Protein AF-A0A2H0XVZ0-F1 (afdb_monomer)

pLDDT: mean 80.23, std 16.71, range [36.56, 96.88]

Mean predicted aligned error: 12.29 Å

Foldseek 3Di:
DDDPPPPPDDDDDDDDDDPVVVVVLVVVCVVVVHDSVVVVVVVVVVVVVVVVVVVVVVVVVVVVVVVVVVVVVVVVVVVCVVVD

Secondary structure (DSSP, 8-state):
--------PPPP------HHHHHHHHHHHHHHT--HHHHHHHHHHHHHHHHHHHHHHHHHHHHHHHHHHHHHHHHHHHTTGGG-

Radius of gyration: 25.25 Å; Cα contacts (8 Å, |Δi|>4): 9; chains: 1; bounding box: 46×34×66 Å

Structure (mmCIF, N/CA/C/O backbone):
data_AF-A0A2H0XVZ0-F1
#
_entry.id   AF-A0A2H0XVZ0-F1
#
loop_
_atom_site.group_PDB
_atom_site.id
_atom_site.type_symbol
_atom_site.label_atom_id
_atom_site.label_alt_id
_atom_site.label_comp_id
_atom_site.label_asym_id
_atom_site.label_entity_id
_atom_site.label_seq_id
_atom_site.pdbx_PDB_ins_code
_atom_site.Cartn_x
_atom_site.Cartn_y
_atom_site.Cartn_z
_atom_site.occupancy
_atom_site.B_iso_or_equiv
_atom_site.auth_seq_id
_atom_site.auth_comp_id
_atom_site.auth_asym_id
_atom_site.auth_atom_id
_atom_site.pdbx_PDB_model_num
ATOM 1 N N . MET A 1 1 ? 27.428 -20.041 11.088 1.00 38.19 1 MET A N 1
ATOM 2 C CA . MET A 1 1 ? 26.050 -19.800 10.604 1.00 38.19 1 MET A CA 1
ATOM 3 C C . MET A 1 1 ? 25.666 -18.370 10.963 1.00 38.19 1 MET A C 1
ATOM 5 O O . MET A 1 1 ? 25.557 -18.076 12.144 1.00 38.19 1 MET A O 1
ATOM 9 N N . ARG A 1 2 ? 25.575 -17.451 9.991 1.00 36.56 2 ARG A N 1
ATOM 10 C CA . ARG A 1 2 ? 25.092 -16.083 10.243 1.00 36.56 2 ARG A CA 1
ATOM 11 C C . ARG A 1 2 ? 23.570 -16.099 10.151 1.00 36.56 2 ARG A C 1
ATOM 13 O O . ARG A 1 2 ? 23.027 -16.270 9.066 1.00 36.56 2 ARG A O 1
ATOM 20 N N . THR A 1 3 ? 22.900 -15.956 11.285 1.00 44.22 3 THR A N 1
ATOM 21 C CA . THR A 1 3 ? 21.453 -15.755 11.336 1.00 44.22 3 THR A CA 1
ATOM 22 C C . THR A 1 3 ? 21.165 -14.354 10.806 1.00 44.22 3 THR A C 1
ATOM 24 O O . THR A 1 3 ? 21.458 -13.368 11.476 1.00 44.22 3 THR 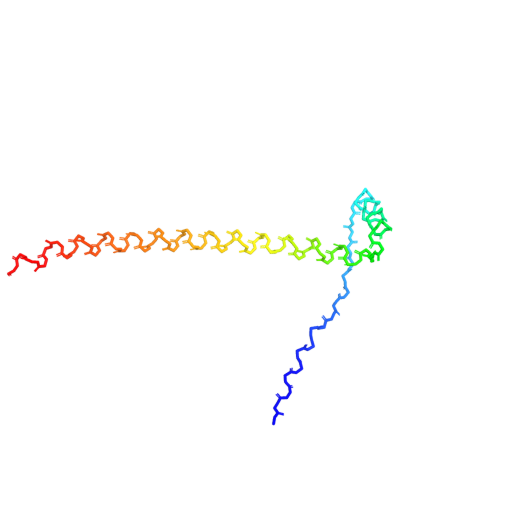A O 1
ATOM 27 N N . ILE A 1 4 ? 20.653 -14.249 9.579 1.00 52.12 4 ILE A N 1
ATOM 28 C CA . ILE A 1 4 ? 20.142 -12.987 9.036 1.00 52.12 4 ILE A CA 1
ATOM 29 C C . ILE A 1 4 ? 18.807 -12.733 9.739 1.00 52.12 4 ILE A C 1
ATOM 31 O O . ILE A 1 4 ? 17.757 -13.204 9.308 1.00 52.12 4 ILE A O 1
ATOM 35 N N . THR A 1 5 ? 18.841 -12.041 10.874 1.00 48.78 5 THR A N 1
ATOM 36 C CA . THR A 1 5 ? 17.634 -11.530 11.522 1.00 48.78 5 THR A CA 1
ATOM 37 C C . THR A 1 5 ? 17.139 -10.329 10.724 1.00 48.78 5 THR A C 1
ATOM 39 O O . THR A 1 5 ? 17.489 -9.183 10.993 1.00 48.78 5 THR A O 1
ATOM 42 N N . ASN A 1 6 ? 16.311 -10.595 9.711 1.00 48.12 6 ASN A N 1
ATOM 43 C CA . ASN A 1 6 ? 15.492 -9.576 9.056 1.00 48.12 6 ASN A CA 1
ATOM 44 C C . ASN A 1 6 ? 14.429 -9.084 10.055 1.00 48.12 6 ASN A C 1
ATOM 46 O O . ASN A 1 6 ? 13.263 -9.464 10.012 1.00 48.12 6 ASN A O 1
ATOM 50 N N . HIS A 1 7 ? 14.842 -8.265 11.022 1.00 51.19 7 HIS A N 1
ATOM 51 C CA . HIS A 1 7 ? 13.918 -7.502 11.845 1.00 51.19 7 HIS A CA 1
ATOM 52 C C . HIS A 1 7 ? 13.435 -6.313 11.020 1.00 51.19 7 HIS A C 1
ATOM 54 O O . HIS A 1 7 ? 14.015 -5.230 11.071 1.00 51.19 7 HIS A O 1
ATOM 60 N N . THR A 1 8 ? 12.357 -6.503 10.260 1.00 62.81 8 THR A N 1
ATOM 61 C CA . THR A 1 8 ? 11.548 -5.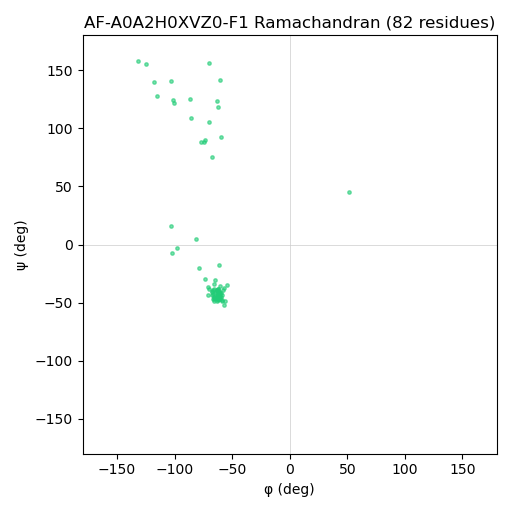388 9.759 1.00 62.81 8 THR A CA 1
ATOM 62 C C . THR A 1 8 ? 11.025 -4.616 10.970 1.00 62.81 8 THR A C 1
ATOM 64 O O . THR A 1 8 ? 10.022 -4.992 11.577 1.00 62.81 8 THR A O 1
ATOM 67 N N . LYS A 1 9 ? 11.758 -3.582 11.396 1.00 71.56 9 LYS A N 1
ATOM 68 C CA . LYS A 1 9 ? 11.373 -2.735 12.528 1.00 71.56 9 LYS A CA 1
ATOM 69 C C . LYS A 1 9 ? 10.053 -2.049 12.198 1.00 71.56 9 LYS A C 1
ATOM 71 O O . LYS A 1 9 ? 9.977 -1.256 11.264 1.00 71.56 9 LYS A O 1
ATOM 76 N N . THR A 1 10 ? 9.028 -2.322 12.994 1.00 76.62 10 THR A N 1
ATOM 77 C CA . THR A 1 10 ? 7.757 -1.605 12.931 1.00 76.62 10 THR A CA 1
ATOM 78 C C . THR A 1 10 ? 7.997 -0.138 13.281 1.00 76.62 10 THR A C 1
ATOM 80 O O . THR A 1 10 ? 8.524 0.169 14.350 1.00 76.62 10 THR A O 1
ATOM 83 N N . GLN A 1 11 ? 7.614 0.773 12.389 1.00 84.69 11 GLN A N 1
ATOM 84 C CA . GLN A 1 11 ? 7.685 2.213 12.629 1.00 84.69 11 GLN A CA 1
ATOM 85 C C . GLN A 1 11 ? 6.295 2.759 12.958 1.00 84.69 11 GLN A C 1
ATOM 87 O O . GLN A 1 11 ? 5.292 2.339 12.377 1.00 84.69 11 GLN A O 1
ATOM 92 N N . ARG A 1 12 ? 6.227 3.696 13.910 1.00 87.00 12 ARG A N 1
ATOM 93 C CA . ARG A 1 12 ? 4.985 4.399 14.242 1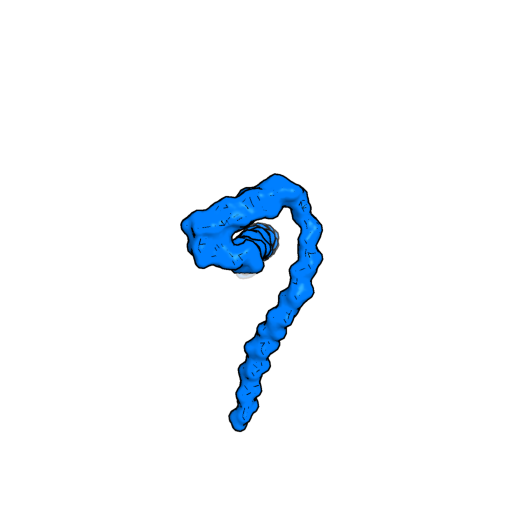.00 87.00 12 ARG A CA 1
ATOM 94 C C . ARG A 1 12 ? 4.833 5.603 13.323 1.00 87.00 12 ARG A C 1
ATOM 96 O O . ARG A 1 12 ? 5.704 6.464 13.292 1.00 87.00 12 ARG A O 1
ATOM 103 N N . LEU A 1 13 ? 3.698 5.673 12.638 1.00 86.06 13 LEU A N 1
ATOM 104 C CA . LEU A 1 13 ? 3.332 6.777 11.762 1.00 86.06 13 LEU A CA 1
ATOM 105 C C . LEU A 1 13 ? 2.103 7.489 12.334 1.00 86.06 13 LEU A C 1
ATOM 107 O O . LEU A 1 13 ? 1.094 6.847 12.626 1.00 86.06 13 LEU A O 1
ATOM 111 N N . ASN A 1 14 ? 2.192 8.808 12.491 1.00 89.88 14 ASN A N 1
ATOM 112 C CA . ASN A 1 14 ? 1.053 9.647 12.848 1.00 89.88 14 ASN A CA 1
ATOM 113 C C . ASN A 1 14 ? 0.541 10.321 11.569 1.00 89.88 14 ASN A C 1
ATOM 115 O O . ASN A 1 14 ? 1.300 11.014 10.897 1.00 89.88 14 ASN A O 1
ATOM 119 N N . LEU A 1 15 ? -0.731 10.105 11.233 1.00 87.50 15 LEU A N 1
ATOM 120 C CA . LEU A 1 15 ? -1.363 10.621 10.018 1.00 87.50 15 LEU A CA 1
ATOM 121 C C . LEU A 1 15 ? -2.513 11.557 10.376 1.00 87.50 15 LEU A C 1
ATOM 123 O O . LEU A 1 15 ? -3.301 11.262 11.274 1.00 87.50 15 LEU A O 1
ATOM 127 N N . ILE A 1 16 ? -2.633 12.649 9.626 1.00 93.06 16 ILE A N 1
ATOM 128 C CA . ILE A 1 16 ? -3.798 13.532 9.660 1.00 93.06 16 ILE A CA 1
ATOM 129 C C . ILE A 1 16 ? -4.655 13.192 8.445 1.00 93.06 16 ILE A C 1
ATOM 131 O O . ILE A 1 16 ? -4.177 13.213 7.314 1.00 93.06 16 ILE A O 1
ATOM 135 N N . VAL A 1 17 ? -5.921 12.863 8.683 1.00 92.75 17 VAL A N 1
ATOM 136 C CA . VAL A 1 17 ? -6.883 12.502 7.638 1.00 92.75 17 VAL A CA 1
ATOM 137 C C . VAL A 1 17 ? -8.188 13.262 7.828 1.00 92.75 17 VAL A C 1
ATOM 139 O O . VAL A 1 17 ? -8.511 13.714 8.927 1.00 92.75 17 VAL A O 1
ATOM 142 N N . MET A 1 18 ? -8.955 13.386 6.746 1.00 96.25 18 MET A N 1
ATOM 143 C CA . MET A 1 18 ? -10.270 14.019 6.791 1.00 96.25 18 MET A CA 1
ATOM 144 C C . MET A 1 18 ? -11.220 13.261 7.737 1.00 96.25 18 MET A C 1
ATOM 146 O O . MET A 1 18 ? -11.233 12.025 7.716 1.00 96.25 18 MET A O 1
ATOM 150 N N . PRO A 1 19 ? -12.079 13.957 8.508 1.00 94.44 19 PRO A N 1
ATOM 151 C CA . PRO A 1 19 ? -12.990 13.319 9.463 1.00 94.44 19 PRO A CA 1
ATOM 152 C C . PRO A 1 19 ? -13.888 12.239 8.845 1.00 94.44 19 PRO A C 1
ATOM 154 O O . PRO A 1 19 ? -14.169 11.221 9.480 1.00 94.44 19 PRO A O 1
ATOM 157 N N . GLU A 1 20 ? -14.308 12.428 7.591 1.00 96.50 20 GLU A N 1
ATOM 158 C CA . GLU A 1 20 ? -15.111 11.443 6.860 1.00 96.50 20 GLU A CA 1
ATOM 159 C C . GLU A 1 20 ? -14.377 10.120 6.639 1.00 96.50 20 GLU A C 1
ATOM 161 O O . GLU A 1 20 ? -14.969 9.047 6.765 1.00 96.50 20 GLU A O 1
ATOM 166 N N . LEU A 1 21 ? -13.078 10.177 6.342 1.00 94.00 21 LEU A N 1
ATOM 167 C CA . LEU A 1 21 ? -12.260 8.979 6.165 1.00 94.00 21 LEU A CA 1
ATOM 168 C C . LEU A 1 21 ? -12.101 8.238 7.488 1.00 94.00 21 LEU A C 1
ATOM 170 O O . LEU A 1 21 ? -12.251 7.019 7.518 1.00 94.00 21 LEU A O 1
ATOM 174 N N . THR A 1 22 ? -11.902 8.964 8.589 1.00 94.06 22 THR A N 1
ATOM 175 C CA . THR A 1 22 ? -11.855 8.374 9.933 1.00 94.06 22 THR A CA 1
ATOM 176 C C . THR A 1 22 ? -13.159 7.653 10.270 1.00 94.06 22 THR A C 1
ATOM 178 O O . THR A 1 22 ? -13.132 6.511 10.728 1.00 94.06 22 THR A O 1
ATOM 181 N N . ARG A 1 23 ? -14.317 8.271 9.986 1.00 95.88 23 ARG A N 1
ATOM 182 C CA . ARG A 1 23 ? -15.635 7.645 10.190 1.00 95.88 23 ARG A CA 1
ATOM 183 C C . ARG A 1 23 ? -15.807 6.374 9.362 1.00 95.88 23 ARG A C 1
ATOM 185 O O . ARG A 1 23 ? -16.235 5.347 9.895 1.00 95.88 23 ARG A O 1
ATOM 192 N N . LYS A 1 24 ? -15.456 6.426 8.074 1.00 95.38 24 LYS A N 1
ATOM 193 C CA . LYS A 1 24 ? -15.529 5.269 7.170 1.00 95.38 24 LYS A CA 1
ATOM 194 C C . LYS A 1 24 ? -14.604 4.144 7.632 1.00 95.38 24 LYS A C 1
ATOM 196 O O . LYS A 1 24 ? -15.055 3.007 7.755 1.00 95.38 24 LYS A O 1
ATOM 201 N N . ALA A 1 25 ? -13.356 4.457 7.977 1.00 93.94 25 ALA A N 1
ATOM 202 C CA . ALA A 1 25 ? -12.399 3.485 8.499 1.00 93.94 25 ALA A CA 1
ATOM 203 C C . ALA A 1 25 ? -12.895 2.846 9.807 1.00 93.94 25 ALA A C 1
ATOM 205 O O . ALA A 1 25 ? -12.821 1.631 9.959 1.00 93.94 25 ALA A O 1
ATOM 206 N N . ALA A 1 26 ? -13.487 3.627 10.717 1.00 95.00 26 ALA A N 1
ATOM 207 C CA . ALA A 1 26 ? -14.079 3.118 11.956 1.00 95.00 26 ALA A CA 1
ATOM 208 C C . ALA A 1 26 ? -15.305 2.219 11.728 1.00 95.00 26 ALA A C 1
ATOM 210 O O . ALA A 1 26 ? -15.524 1.268 12.478 1.00 95.00 26 ALA A O 1
ATOM 211 N N . SER A 1 27 ? -16.118 2.497 10.706 1.00 96.81 27 SER A N 1
ATOM 212 C CA . SER A 1 27 ? -17.219 1.613 10.304 1.00 96.81 27 SER A CA 1
ATOM 213 C C . SER A 1 27 ? -16.693 0.278 9.765 1.00 96.81 27 SER A C 1
ATOM 215 O O . SER A 1 27 ? -17.138 -0.783 10.203 1.00 96.81 27 SER A O 1
ATOM 217 N N . VAL A 1 28 ? -15.693 0.320 8.879 1.00 95.88 28 VAL A N 1
ATOM 218 C CA . VAL A 1 28 ? -15.068 -0.880 8.302 1.00 95.88 28 VAL A CA 1
ATOM 219 C C . VAL A 1 28 ? -14.348 -1.702 9.370 1.00 95.88 28 VAL A C 1
ATOM 221 O O . VAL A 1 28 ? -14.498 -2.919 9.393 1.00 95.88 28 VAL A O 1
ATOM 224 N N . SER A 1 29 ? -13.634 -1.045 10.285 1.00 96.56 29 SER A N 1
ATOM 225 C CA . SER A 1 29 ? -12.948 -1.675 11.420 1.00 96.56 29 SER A CA 1
ATOM 226 C C . SER A 1 29 ? -13.912 -2.491 12.270 1.00 96.56 29 SER A C 1
ATOM 228 O O . SER A 1 29 ? -13.658 -3.669 12.509 1.00 96.56 29 SER A O 1
ATOM 230 N N . ARG A 1 30 ? -15.062 -1.906 12.630 1.00 96.88 30 ARG A N 1
ATOM 231 C CA . ARG A 1 30 ? -16.122 -2.610 13.364 1.00 96.88 30 ARG A CA 1
ATOM 232 C C . ARG A 1 30 ? -16.708 -3.771 12.566 1.00 96.88 30 ARG A C 1
ATOM 234 O O . ARG A 1 30 ? -16.886 -4.848 13.117 1.00 96.88 30 ARG A O 1
ATOM 241 N N . ARG A 1 31 ? -16.985 -3.570 11.273 1.00 96.81 31 ARG A N 1
ATOM 242 C CA . ARG A 1 31 ? -17.594 -4.595 10.411 1.00 96.81 31 ARG A CA 1
ATOM 243 C C . ARG A 1 31 ? -16.684 -5.803 10.183 1.00 96.81 31 ARG A C 1
ATOM 245 O O . ARG A 1 31 ? -17.174 -6.921 10.112 1.00 96.81 31 ARG A O 1
ATOM 252 N N . LEU A 1 32 ? -15.384 -5.572 10.028 1.00 94.69 32 LEU A N 1
ATOM 253 C CA . LEU A 1 32 ? -14.395 -6.609 9.722 1.00 94.69 32 LEU A CA 1
ATOM 254 C C . LEU A 1 32 ? -13.649 -7.119 10.963 1.00 94.69 32 LEU A C 1
ATOM 256 O O . LEU A 1 32 ? -12.822 -8.014 10.834 1.00 94.69 32 LEU A O 1
ATOM 260 N N . ASN A 1 33 ? -13.921 -6.553 12.143 1.00 96.44 33 ASN A N 1
ATOM 261 C CA . ASN A 1 33 ? -13.221 -6.837 13.395 1.00 96.44 33 ASN A CA 1
ATOM 262 C C . ASN A 1 33 ? -11.683 -6.734 13.279 1.00 96.44 33 ASN A C 1
ATOM 264 O O . ASN A 1 33 ? -10.938 -7.593 13.746 1.00 96.44 33 ASN A O 1
ATOM 268 N N . VAL A 1 34 ? -11.202 -5.674 12.626 1.00 96.25 34 VAL A N 1
ATOM 269 C CA . VAL A 1 34 ? -9.766 -5.383 12.452 1.00 96.25 34 VAL A CA 1
ATOM 270 C C . VAL A 1 34 ? -9.432 -3.988 12.964 1.00 96.25 34 VAL A C 1
ATOM 272 O O . VAL A 1 34 ? -10.291 -3.107 12.993 1.00 96.25 34 VAL A O 1
ATOM 275 N N . SER A 1 35 ? -8.176 -3.751 13.343 1.00 95.62 35 SER A N 1
ATOM 276 C CA . SER A 1 35 ? -7.737 -2.427 13.794 1.00 95.62 35 SER A CA 1
ATOM 277 C C . SER A 1 35 ? -7.692 -1.413 12.644 1.00 95.62 35 SER A C 1
ATOM 279 O O . SER A 1 35 ? -7.504 -1.763 11.478 1.00 95.62 35 SER A O 1
ATOM 281 N N . ILE A 1 36 ? -7.800 -0.123 12.973 1.00 93.31 36 ILE A N 1
ATOM 282 C CA . ILE A 1 36 ? -7.614 0.965 11.997 1.00 93.31 36 ILE A CA 1
ATOM 283 C C . ILE A 1 36 ? -6.226 0.892 11.356 1.00 93.31 36 ILE A C 1
ATOM 285 O O . ILE A 1 36 ? -6.099 1.086 10.152 1.00 93.31 36 ILE A O 1
ATOM 289 N N . SER A 1 37 ? -5.191 0.565 12.134 1.00 92.56 37 SER A N 1
ATOM 290 C CA . SER A 1 37 ? -3.831 0.401 11.616 1.00 92.56 37 SER A CA 1
ATOM 291 C C . SER A 1 37 ? -3.736 -0.702 10.564 1.00 92.56 37 SER A C 1
ATOM 293 O O . SER A 1 37 ? -3.000 -0.542 9.598 1.00 92.56 37 SER A O 1
ATOM 295 N N . GLU A 1 38 ? -4.491 -1.791 10.714 1.00 93.31 38 GLU A N 1
ATOM 296 C CA . GLU A 1 38 ? -4.540 -2.866 9.720 1.00 93.31 38 GLU A CA 1
ATOM 297 C C . GLU A 1 38 ? -5.263 -2.425 8.439 1.00 93.31 38 GLU A C 1
ATOM 299 O O . GLU A 1 38 ? -4.811 -2.733 7.339 1.00 93.31 38 GLU A O 1
ATOM 304 N N . ILE A 1 39 ? -6.333 -1.635 8.558 1.00 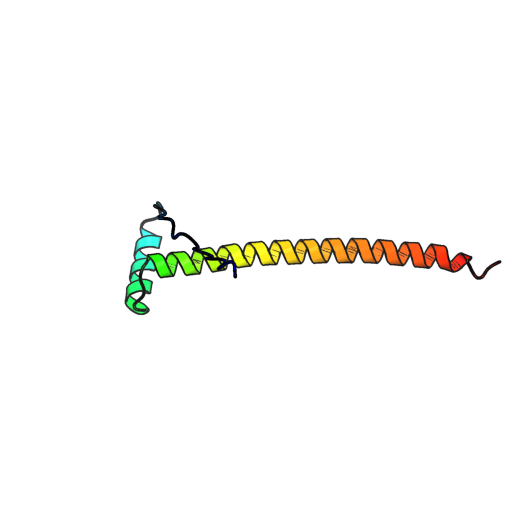94.69 39 ILE A N 1
ATOM 305 C CA . ILE A 1 39 ? -7.009 -1.037 7.395 1.00 94.69 39 ILE A CA 1
ATOM 306 C C . ILE A 1 39 ? -6.060 -0.105 6.645 1.00 94.69 39 ILE A C 1
ATOM 308 O O . ILE A 1 39 ? -5.934 -0.204 5.427 1.00 94.69 39 ILE A O 1
ATOM 312 N N . VAL A 1 40 ? -5.374 0.781 7.372 1.00 93.19 40 VAL A N 1
ATOM 313 C CA . VAL A 1 40 ? -4.402 1.716 6.796 1.00 93.19 40 VAL A CA 1
ATOM 314 C C . VAL A 1 40 ? -3.254 0.955 6.140 1.00 93.19 40 VAL A C 1
ATOM 316 O O . VAL A 1 40 ? -2.882 1.291 5.022 1.00 93.19 40 VAL A O 1
ATOM 319 N N . ARG A 1 41 ? -2.735 -0.098 6.782 1.00 92.00 41 ARG A N 1
ATOM 320 C CA . ARG A 1 41 ? -1.687 -0.949 6.209 1.00 92.00 41 ARG A CA 1
ATOM 321 C C . ARG A 1 41 ? -2.123 -1.539 4.872 1.00 92.00 41 ARG A C 1
ATOM 323 O O . ARG A 1 41 ? -1.407 -1.373 3.897 1.00 92.00 41 ARG A O 1
ATOM 330 N N . ARG A 1 42 ? -3.300 -2.170 4.812 1.00 94.38 42 ARG A N 1
ATOM 331 C CA . ARG A 1 42 ? -3.814 -2.775 3.572 1.00 94.38 42 ARG A CA 1
ATOM 332 C C . ARG A 1 42 ? -4.016 -1.743 2.472 1.00 94.38 42 ARG A C 1
ATOM 334 O O . ARG A 1 42 ? -3.581 -1.974 1.354 1.00 94.38 42 ARG A O 1
ATOM 341 N N . ALA A 1 43 ? -4.621 -0.603 2.801 1.00 93.25 43 ALA A N 1
ATOM 342 C CA . ALA A 1 43 ? -4.856 0.464 1.834 1.00 93.25 43 ALA A CA 1
ATOM 343 C C . ALA A 1 43 ? -3.545 1.052 1.288 1.00 93.25 43 ALA A C 1
ATOM 345 O O . ALA A 1 43 ? -3.437 1.293 0.090 1.00 93.25 43 ALA A O 1
ATOM 346 N N . LEU A 1 44 ? -2.544 1.258 2.152 1.00 93.25 44 LEU A N 1
ATOM 347 C CA . LEU A 1 44 ? -1.224 1.738 1.740 1.00 93.25 44 LEU A CA 1
ATOM 348 C C . LEU A 1 44 ? -0.494 0.709 0.877 1.00 93.25 44 LEU A C 1
ATOM 350 O O . LEU A 1 44 ? 0.013 1.080 -0.174 1.00 93.25 44 LEU A O 1
ATOM 354 N N . SER A 1 45 ? -0.469 -0.562 1.285 1.00 93.38 45 SER A N 1
ATOM 355 C CA . SER A 1 45 ? 0.145 -1.636 0.497 1.00 93.38 45 SER A CA 1
ATOM 356 C C . SER A 1 45 ? -0.501 -1.753 -0.879 1.00 93.38 45 SER A C 1
ATOM 358 O O . SER A 1 45 ? 0.196 -1.728 -1.880 1.00 93.38 45 SER A O 1
ATOM 360 N N . GLU A 1 46 ? -1.832 -1.778 -0.946 1.00 96.12 46 GLU A N 1
ATOM 361 C CA . GLU A 1 46 ? -2.540 -1.868 -2.223 1.00 96.12 46 GLU A CA 1
ATOM 362 C C . GLU A 1 46 ? -2.268 -0.656 -3.125 1.00 96.12 46 GLU A C 1
ATOM 364 O O . GLU A 1 46 ? -2.132 -0.801 -4.338 1.00 96.12 46 GLU A O 1
ATOM 369 N N . TYR A 1 47 ? -2.177 0.545 -2.553 1.00 94.81 47 TYR A N 1
ATOM 370 C CA . TYR A 1 47 ? -1.864 1.748 -3.319 1.00 94.81 47 TYR A CA 1
ATOM 371 C C . TYR A 1 47 ? -0.431 1.731 -3.869 1.00 94.81 47 TYR A C 1
ATOM 373 O O . TYR A 1 47 ? -0.230 2.054 -5.038 1.00 94.81 47 TYR A O 1
ATOM 381 N N . LEU A 1 48 ? 0.548 1.325 -3.055 1.00 93.69 48 LEU A N 1
ATOM 382 C CA . LEU A 1 48 ? 1.947 1.210 -3.476 1.00 93.69 48 LEU A CA 1
ATOM 383 C C . LEU A 1 48 ? 2.126 0.119 -4.537 1.00 93.69 48 LEU A C 1
ATOM 385 O O . LEU A 1 48 ? 2.706 0.394 -5.582 1.00 93.69 48 LEU A O 1
ATOM 389 N N . ASP A 1 49 ? 1.527 -1.058 -4.339 1.00 94.50 49 ASP A N 1
ATOM 390 C CA . ASP A 1 49 ? 1.560 -2.156 -5.312 1.00 94.50 49 ASP A CA 1
ATOM 391 C C . ASP A 1 49 ? 1.003 -1.727 -6.678 1.00 94.50 49 ASP A C 1
ATOM 393 O O . ASP A 1 49 ? 1.483 -2.165 -7.722 1.00 94.50 49 ASP A O 1
ATOM 397 N N . ARG A 1 50 ? -0.040 -0.885 -6.697 1.00 94.00 50 ARG A N 1
ATOM 398 C CA . ARG A 1 50 ? -0.610 -0.356 -7.946 1.00 94.00 50 ARG A CA 1
ATOM 399 C C . ARG A 1 50 ? 0.357 0.578 -8.667 1.00 94.00 50 ARG A C 1
ATOM 401 O O . ARG A 1 50 ? 0.421 0.521 -9.891 1.00 94.00 50 ARG A O 1
ATOM 408 N N . ILE A 1 51 ? 1.086 1.418 -7.931 1.00 92.75 51 ILE A N 1
ATOM 409 C CA . ILE A 1 51 ? 2.108 2.300 -8.510 1.00 92.75 51 ILE A CA 1
ATOM 410 C C . ILE A 1 51 ? 3.250 1.462 -9.083 1.00 92.75 51 ILE A C 1
ATOM 412 O O . ILE A 1 51 ? 3.595 1.634 -10.246 1.00 92.75 51 ILE A O 1
ATOM 416 N N . GLU A 1 52 ? 3.770 0.504 -8.314 1.00 92.06 52 GLU A N 1
ATOM 417 C CA . GLU A 1 52 ? 4.863 -0.362 -8.769 1.00 92.06 52 GLU A CA 1
ATOM 418 C C . GLU A 1 52 ? 4.481 -1.159 -10.019 1.00 92.06 52 GLU A C 1
ATOM 420 O O . GLU A 1 52 ? 5.271 -1.257 -10.956 1.00 92.06 52 GLU A O 1
ATOM 425 N N . ARG A 1 53 ? 3.252 -1.688 -10.085 1.00 91.00 53 ARG A N 1
ATOM 426 C CA . ARG A 1 53 ? 2.756 -2.358 -11.297 1.00 91.00 53 ARG A CA 1
ATOM 427 C C . ARG A 1 53 ? 2.704 -1.419 -12.495 1.00 91.00 53 ARG A C 1
ATOM 429 O O . ARG A 1 53 ? 3.138 -1.817 -13.568 1.00 91.00 53 ARG A O 1
ATOM 436 N N . ALA A 1 54 ? 2.207 -0.197 -12.318 1.00 90.19 54 ALA A N 1
ATOM 437 C CA . ALA A 1 54 ? 2.142 0.779 -13.402 1.00 90.19 54 ALA A CA 1
ATOM 438 C C . ALA A 1 54 ? 3.543 1.157 -13.915 1.00 90.19 54 ALA A C 1
ATOM 440 O O . ALA A 1 54 ? 3.754 1.260 -15.124 1.00 90.19 54 ALA A O 1
ATOM 441 N N . ASP A 1 55 ? 4.515 1.302 -13.013 1.00 89.25 55 ASP A N 1
ATOM 442 C CA . ASP A 1 55 ? 5.907 1.568 -13.379 1.00 89.25 55 ASP A CA 1
ATOM 443 C C . ASP A 1 55 ? 6.538 0.377 -14.115 1.00 89.25 55 ASP A C 1
ATOM 445 O O . ASP A 1 55 ? 7.197 0.564 -15.139 1.00 89.25 55 ASP A O 1
ATOM 449 N N . LEU A 1 56 ? 6.294 -0.853 -13.649 1.00 87.81 56 LEU A N 1
ATOM 450 C CA . LEU A 1 56 ? 6.752 -2.075 -14.317 1.00 87.81 56 LEU A CA 1
ATOM 451 C C . LEU A 1 56 ? 6.143 -2.231 -15.714 1.00 87.81 56 LEU A C 1
ATOM 453 O O . LEU A 1 56 ? 6.856 -2.553 -16.662 1.00 87.81 56 LEU A O 1
ATOM 457 N N . GLU A 1 57 ? 4.843 -1.980 -15.868 1.00 88.75 57 GLU A N 1
ATOM 458 C CA . GLU A 1 57 ? 4.163 -2.010 -17.167 1.00 88.75 57 GLU A CA 1
ATOM 459 C C . GLU A 1 57 ? 4.747 -0.973 -18.131 1.00 88.75 57 GLU A C 1
ATOM 461 O O . GLU A 1 57 ? 4.982 -1.274 -19.305 1.00 88.75 57 GLU A O 1
ATOM 466 N N . LYS A 1 58 ? 5.048 0.230 -17.632 1.00 87.88 58 LYS A N 1
ATOM 467 C CA . LYS A 1 58 ? 5.702 1.276 -18.418 1.00 87.88 58 LYS A CA 1
ATOM 468 C C . LYS A 1 58 ? 7.102 0.852 -18.864 1.00 87.88 58 LYS A C 1
ATOM 470 O O . LYS A 1 58 ? 7.406 0.943 -20.051 1.00 87.88 58 LYS A O 1
ATOM 475 N N . GLN A 1 59 ? 7.922 0.338 -17.949 1.00 82.38 59 GLN A N 1
ATOM 476 C CA . GLN A 1 59 ? 9.272 -0.145 -18.260 1.00 82.38 59 GLN A CA 1
ATOM 477 C C . GLN A 1 59 ? 9.253 -1.309 -19.255 1.00 82.38 59 GLN A C 1
ATOM 479 O O . GLN A 1 59 ? 10.079 -1.355 -20.164 1.00 82.38 59 GLN A O 1
ATOM 484 N N . LEU A 1 60 ? 8.298 -2.234 -19.119 1.00 82.81 60 LEU A N 1
ATOM 485 C CA . LEU A 1 60 ? 8.110 -3.319 -20.079 1.00 82.81 60 LEU A CA 1
ATOM 486 C C . LEU A 1 60 ? 7.752 -2.769 -21.457 1.00 82.81 60 LEU A C 1
ATOM 488 O O . LEU A 1 60 ? 8.363 -3.177 -22.438 1.00 82.81 60 LEU A O 1
ATOM 492 N N . SER A 1 61 ? 6.808 -1.832 -21.542 1.00 81.25 61 SER A N 1
ATOM 493 C CA . SER A 1 61 ? 6.418 -1.201 -22.807 1.00 81.25 61 SER A CA 1
ATOM 494 C C . SER A 1 61 ? 7.599 -0.503 -23.492 1.00 81.25 61 SER A C 1
ATOM 496 O O . SER A 1 61 ? 7.867 -0.749 -24.668 1.00 81.25 61 SER A O 1
ATOM 498 N N . GLU A 1 62 ? 8.358 0.302 -22.744 1.00 82.31 62 GLU A N 1
ATOM 499 C CA . GLU A 1 62 ? 9.559 0.985 -23.241 1.00 82.31 62 GLU A CA 1
ATOM 500 C C . GLU A 1 62 ? 10.631 -0.019 -23.692 1.00 82.31 62 GLU A C 1
ATOM 502 O O . GLU A 1 62 ? 11.203 0.120 -24.775 1.00 82.31 62 GLU A O 1
ATOM 507 N N . GLY A 1 63 ? 10.850 -1.081 -22.912 1.00 71.25 63 GLY A N 1
ATOM 508 C CA . GLY A 1 63 ? 11.760 -2.168 -23.258 1.00 71.25 63 GLY A CA 1
ATOM 509 C C . GLY A 1 63 ? 11.339 -2.906 -24.529 1.00 71.25 63 GLY A C 1
ATOM 510 O O . GLY A 1 63 ? 12.168 -3.114 -25.412 1.00 71.25 63 GLY A O 1
ATOM 511 N N . TYR A 1 64 ? 10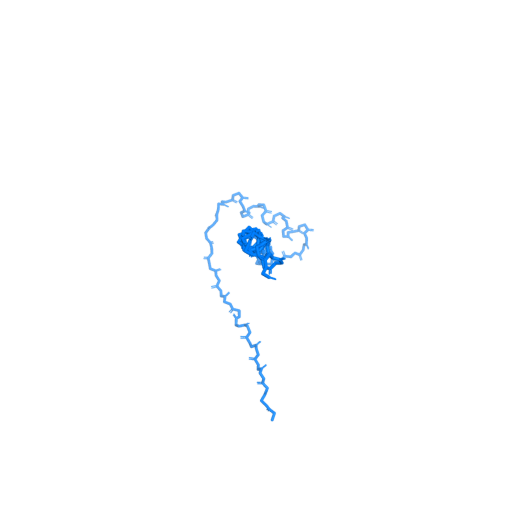.058 -3.254 -24.675 1.00 68.12 64 TYR A N 1
ATOM 512 C CA . TYR A 1 64 ? 9.530 -3.900 -25.880 1.00 68.12 64 TYR A CA 1
ATOM 513 C C . TYR A 1 64 ? 9.658 -3.005 -27.117 1.00 68.12 64 TYR A C 1
ATOM 515 O O . TYR A 1 64 ? 10.030 -3.499 -28.183 1.00 68.12 64 TYR A O 1
ATOM 523 N N . GLN A 1 65 ? 9.406 -1.700 -26.995 1.00 71.50 65 GLN A N 1
ATOM 524 C CA . GLN A 1 65 ? 9.589 -0.748 -28.095 1.00 71.50 65 GLN A CA 1
ATOM 525 C C . GLN A 1 65 ? 11.061 -0.632 -28.508 1.00 71.50 65 GLN A C 1
ATOM 527 O O . GLN A 1 65 ? 11.369 -0.721 -29.698 1.00 71.50 65 GLN A O 1
ATOM 532 N N . ALA A 1 66 ? 11.973 -0.511 -27.539 1.00 67.06 66 ALA A N 1
ATOM 533 C CA . ALA A 1 66 ? 13.409 -0.466 -27.799 1.00 67.06 66 ALA A CA 1
ATOM 534 C C . ALA A 1 66 ? 13.911 -1.759 -28.463 1.00 67.06 66 ALA A C 1
ATOM 536 O O . ALA A 1 66 ? 14.675 -1.707 -29.427 1.00 67.06 66 ALA A O 1
ATOM 537 N N . ASN A 1 67 ? 13.432 -2.920 -28.003 1.00 67.06 67 ASN A N 1
ATOM 538 C CA . ASN A 1 67 ? 13.808 -4.208 -28.581 1.00 67.06 67 ASN A CA 1
ATOM 539 C C . ASN A 1 67 ? 13.258 -4.377 -30.001 1.00 67.06 67 ASN A C 1
ATOM 541 O O . ASN A 1 67 ? 13.955 -4.871 -30.879 1.00 67.06 67 ASN A O 1
ATOM 545 N N . THR A 1 68 ? 12.024 -3.935 -30.253 1.00 66.56 68 THR A N 1
ATOM 546 C CA . THR A 1 68 ? 11.424 -3.993 -31.594 1.00 66.56 68 THR A CA 1
ATOM 547 C C . THR A 1 68 ? 12.215 -3.136 -32.580 1.00 66.56 68 THR A C 1
ATOM 549 O O . THR A 1 68 ? 12.536 -3.602 -33.669 1.00 66.56 68 THR A O 1
ATOM 552 N N . ALA A 1 69 ? 12.601 -1.920 -32.182 1.00 65.38 69 ALA A N 1
ATOM 553 C CA . ALA A 1 69 ? 13.453 -1.059 -32.999 1.00 65.38 69 ALA A CA 1
ATOM 554 C C . ALA A 1 69 ? 14.820 -1.708 -33.281 1.00 65.38 69 ALA A C 1
ATOM 556 O O . ALA A 1 69 ? 15.264 -1.729 -34.427 1.00 65.38 69 ALA A O 1
ATOM 557 N N . TYR A 1 70 ? 15.442 -2.307 -32.261 1.00 67.12 70 TYR A N 1
ATOM 558 C CA . TYR A 1 70 ? 16.711 -3.023 -32.398 1.00 67.12 70 TYR A CA 1
ATOM 559 C C . TYR A 1 70 ? 16.619 -4.216 -33.364 1.00 67.12 70 TYR A C 1
ATOM 561 O O . TYR A 1 70 ? 17.476 -4.379 -34.233 1.00 67.12 70 TYR A O 1
ATOM 569 N N . TYR A 1 71 ? 15.567 -5.034 -33.262 1.00 61.56 71 TYR A N 1
ATOM 570 C CA . TYR A 1 71 ? 15.379 -6.188 -34.145 1.00 61.56 71 TYR A CA 1
ATOM 571 C C . TYR A 1 71 ? 15.014 -5.795 -35.578 1.00 61.56 71 TYR A C 1
ATOM 573 O O . TYR A 1 71 ? 15.497 -6.437 -36.508 1.00 61.56 71 TYR A O 1
ATOM 581 N N . CYS A 1 72 ? 14.216 -4.744 -35.785 1.00 67.06 72 CYS A N 1
ATOM 582 C CA . CYS A 1 72 ? 13.937 -4.231 -37.128 1.00 67.06 72 CYS A CA 1
ATOM 583 C C . CYS A 1 72 ? 15.211 -3.721 -37.811 1.00 67.06 72 CYS A C 1
ATOM 585 O O . CYS A 1 72 ? 15.447 -4.054 -38.969 1.00 67.06 72 CYS A O 1
ATOM 587 N N . GLN A 1 73 ? 16.054 -2.987 -37.081 1.00 67.12 73 GLN A N 1
ATOM 588 C CA . GLN A 1 73 ? 17.317 -2.471 -37.606 1.00 67.12 73 GLN A CA 1
ATOM 589 C C . GLN A 1 73 ? 18.297 -3.606 -37.946 1.00 67.12 73 GLN A C 1
ATOM 591 O O . GLN A 1 73 ? 18.834 -3.650 -39.048 1.00 67.12 73 GLN A O 1
ATOM 596 N N . GLN A 1 74 ? 18.437 -4.597 -37.060 1.00 61.44 74 GLN A N 1
ATOM 597 C CA . GLN A 1 74 ? 19.216 -5.807 -37.346 1.00 61.44 74 GLN A CA 1
ATOM 598 C C . GLN A 1 74 ? 18.672 -6.549 -38.577 1.00 61.44 74 GLN A C 1
ATOM 600 O O . GLN A 1 74 ? 19.429 -6.968 -39.441 1.00 61.44 74 GLN A O 1
ATOM 605 N N . GLN A 1 75 ? 17.357 -6.701 -38.727 1.00 63.72 75 GLN A N 1
ATOM 606 C CA . GLN A 1 75 ? 16.803 -7.400 -39.889 1.00 63.72 75 GLN A CA 1
ATOM 607 C C . GLN A 1 75 ? 17.081 -6.670 -41.218 1.00 63.72 75 GLN A C 1
ATOM 609 O O . GLN A 1 75 ? 17.219 -7.320 -42.258 1.00 63.72 75 GLN A O 1
ATOM 614 N N . GLU A 1 76 ? 17.179 -5.340 -41.202 1.00 63.38 76 GLU A N 1
ATOM 615 C CA . GLU A 1 76 ? 17.629 -4.548 -42.351 1.00 63.38 76 GLU A CA 1
ATOM 616 C C . GLU A 1 76 ? 19.128 -4.719 -42.618 1.00 63.38 76 GLU A C 1
ATOM 618 O O . GLU A 1 76 ? 19.507 -4.960 -43.764 1.00 63.38 76 GLU A O 1
ATOM 623 N N . ASP A 1 77 ? 19.966 -4.713 -41.582 1.00 62.19 77 ASP A N 1
ATOM 624 C CA . ASP A 1 77 ? 21.412 -4.923 -41.718 1.00 62.19 77 ASP A CA 1
ATOM 625 C C . ASP A 1 77 ? 21.741 -6.322 -42.279 1.00 62.19 77 ASP A C 1
ATOM 627 O O . ASP A 1 77 ? 22.603 -6.480 -43.148 1.00 62.19 77 ASP A O 1
ATOM 631 N N . TRP A 1 78 ? 20.995 -7.351 -41.865 1.00 62.56 78 TRP A N 1
ATOM 632 C CA . TRP A 1 78 ? 21.178 -8.730 -42.333 1.00 62.56 78 TRP A CA 1
ATOM 633 C C . TRP A 1 78 ? 20.578 -9.001 -43.722 1.00 62.56 78 TRP A C 1
ATOM 635 O O . TRP A 1 78 ? 21.032 -9.915 -44.410 1.00 62.56 78 TRP A O 1
ATOM 645 N N . LYS A 1 79 ? 19.626 -8.188 -44.206 1.00 62.09 79 LYS A N 1
ATOM 646 C CA . LYS A 1 79 ? 19.087 -8.292 -45.583 1.00 62.09 79 LYS A CA 1
ATOM 647 C C . LYS A 1 79 ? 20.146 -8.076 -46.669 1.00 62.09 79 LYS A C 1
ATOM 649 O O . LYS A 1 79 ? 19.922 -8.437 -47.827 1.00 62.09 79 LYS A O 1
ATOM 654 N N . HIS A 1 80 ? 21.277 -7.479 -46.311 1.00 62.78 80 HIS A N 1
ATOM 655 C CA . HIS A 1 80 ? 22.399 -7.228 -47.209 1.00 62.78 80 HIS A CA 1
ATOM 656 C C . HIS A 1 80 ? 23.561 -8.214 -47.021 1.00 62.78 80 HIS A C 1
ATOM 658 O O . HIS A 1 80 ? 24.474 -8.213 -47.843 1.00 62.78 80 HIS A O 1
ATOM 664 N N . ALA A 1 81 ? 23.516 -9.079 -46.000 1.00 60.69 81 ALA A N 1
ATOM 665 C CA . ALA A 1 81 ? 24.583 -10.033 -45.697 1.00 60.69 81 ALA A CA 1
ATOM 666 C C . ALA A 1 81 ? 24.639 -11.220 -46.683 1.00 60.69 81 ALA A C 1
ATOM 668 O O . ALA A 1 81 ? 25.723 -11.711 -46.971 1.00 60.69 8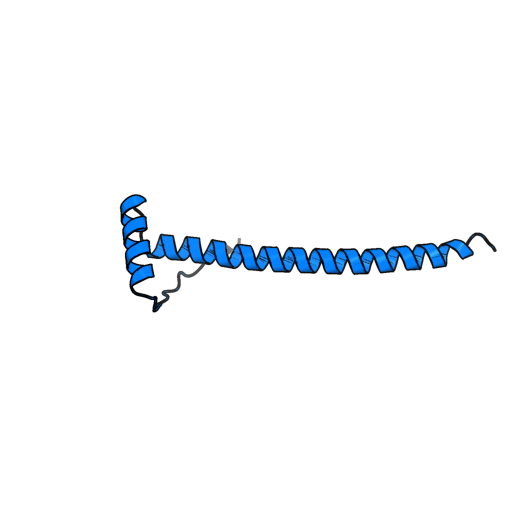1 ALA A O 1
ATOM 669 N N . ASP A 1 82 ? 23.502 -11.616 -47.266 1.00 59.56 82 ASP A N 1
ATOM 670 C CA . ASP A 1 82 ? 23.400 -12.693 -48.275 1.00 59.56 82 ASP A CA 1
ATOM 671 C C . ASP A 1 82 ? 23.754 -12.243 -49.714 1.00 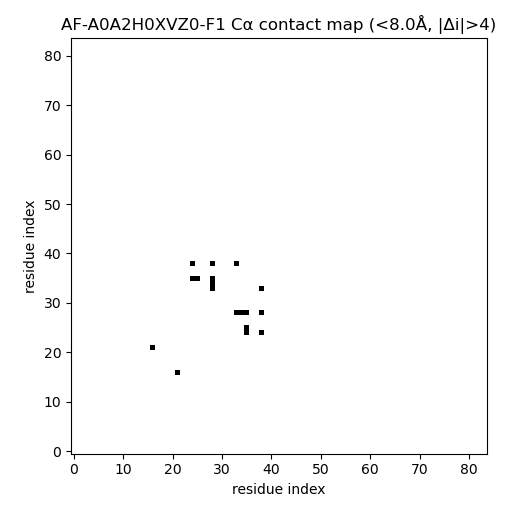59.56 82 ASP A C 1
ATOM 673 O O . ASP A 1 82 ? 23.595 -13.005 -50.667 1.00 59.56 82 ASP A O 1
ATOM 677 N N . LYS A 1 83 ? 24.197 -10.991 -49.912 1.00 60.53 83 LYS A N 1
ATOM 678 C CA . LYS A 1 83 ? 24.553 -10.434 -51.237 1.00 60.53 83 LYS A CA 1
ATOM 679 C C . LYS A 1 83 ? 26.064 -10.351 -51.506 1.00 60.53 83 LYS A C 1
ATOM 681 O O . LYS A 1 83 ? 26.458 -9.633 -52.427 1.00 60.53 83 LYS A O 1
ATOM 686 N N . LEU A 1 84 ? 26.888 -11.055 -50.729 1.00 53.62 84 LEU A N 1
ATOM 687 C CA . LEU A 1 84 ? 28.339 -11.170 -50.936 1.00 53.62 84 LEU A CA 1
ATOM 688 C C . LEU A 1 84 ? 28.718 -12.509 -51.571 1.00 53.62 84 LEU A C 1
ATOM 690 O O . LEU A 1 84 ? 28.226 -13.550 -51.086 1.00 53.62 84 LEU A O 1
#

Sequence (84 aa):
MRTITNHTKTQRLNLIVMPELTRKAASVSRRLNVSISEIVRRALSEYLDRIERADLEKQLSEGYQANTAYYCQQQEDWKHADKL

Solvent-accessible surface area (backbone atoms only — not comparable to full-at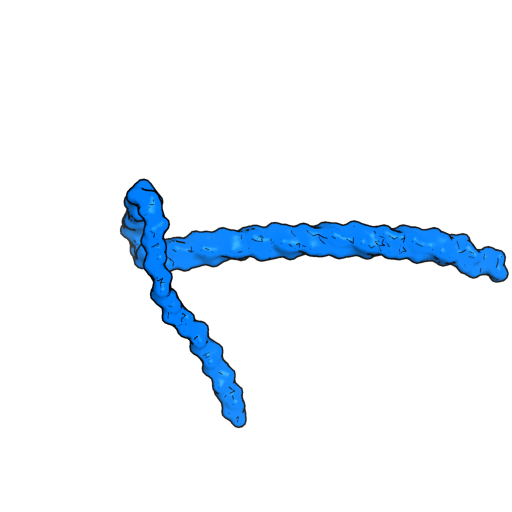om values): 5191 Å² total; per-residue (Å²): 137,85,80,80,76,83,73,80,76,86,76,91,80,91,81,91,75,58,70,68,56,55,53,51,46,52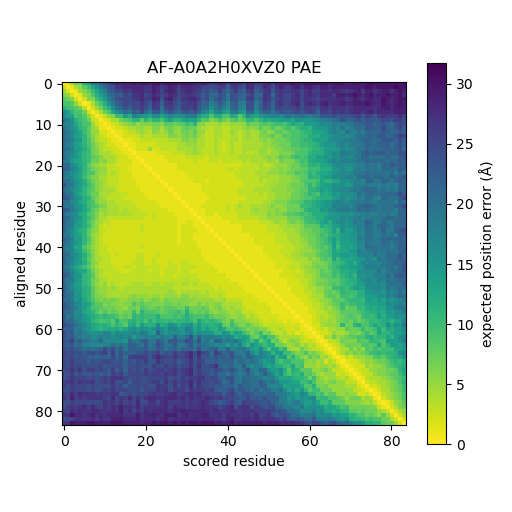,51,50,21,64,74,69,73,45,55,60,68,56,54,51,49,53,55,51,51,54,53,50,53,52,50,54,50,52,51,50,53,48,52,49,52,53,50,53,53,53,48,50,53,51,51,54,51,49,55,57,62,53,71,57,63,83,76,116